Protein AF-A0A5C6U0L6-F1 (afdb_monomer)

Nearest PDB structures (foldseek):
  4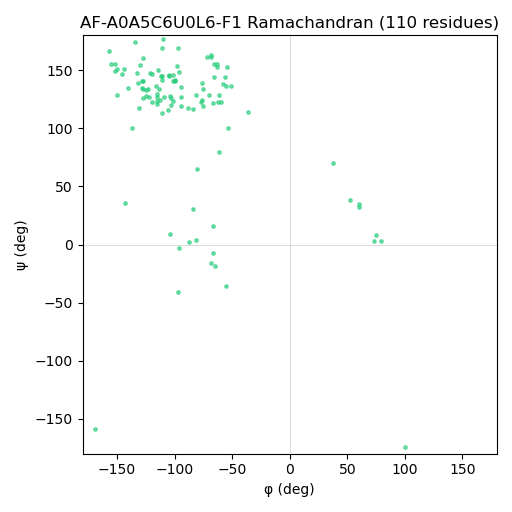xdq-assembly1_A  TM=2.196E-01  e=3.939E+00  Mycolicibacterium thermoresistibile ATCC 19527
  4msv-assembly1_A  TM=3.511E-01  e=8.343E+00  Homo sapiens
  5dxd-assembly2_B  TM=2.148E-01  e=7.908E+00  Mycobacteroides abscessus ATCC 19977
  8tv1-assembly1_C  TM=1.860E-01  e=9.799E+00  Homo sapiens

Organism: NCBI:txid392597

Radius of gyration: 15.38 Å; Cα contacts (8 Å, |Δi|>4): 238; chains: 1; bounding box: 42×21×44 Å

Foldseek 3Di:
DKWKKWWKAWPDQDPFKWKWKFKWKDFPFWIKTFLDTWIHYHDPTDITRRDPDDFLVRIDTPDDDDDDDVDSHVDLDPPGGDMDIDIDMDIGDDPPDDTDMDMDDIDMDRDD

Solvent-accessible surface area (backbone atoms only — not comparable to full-atom values): 6518 Å² total; per-residue (Å²): 58,34,30,37,33,29,25,34,22,34,75,57,83,59,98,69,55,42,36,34,42,18,56,21,40,37,41,90,75,25,33,32,34,38,79,59,68,37,76,25,42,80,52,76,83,39,90,35,58,77,42,70,71,40,46,37,85,47,34,42,84,74,46,62,74,80,77,57,92,91,55,64,57,63,55,56,55,92,83,42,66,75,72,45,80,51,72,46,77,48,79,46,62,60,90,94,57,88,83,50,69,49,75,47,78,68,48,78,49,80,40,121

Secondary structure (DSSP, 8-state):
-EEEEEEEEESS--TT-EEEEEEEEEETTEEEEES--EEE-SSSSEEEEEEEEE-GGGEEEEESSPPPTT--SS--STTSPPEEEEEEEEEE--TT----EEEEEEEEEE--

Structure (mmCIF, N/CA/C/O backbone):
data_AF-A0A5C6U0L6-F1
#
_entry.id   AF-A0A5C6U0L6-F1
#
loop_
_atom_site.group_PDB
_atom_site.id
_atom_site.type_symbol
_atom_site.label_atom_id
_atom_site.label_alt_id
_atom_site.label_comp_id
_atom_site.label_asym_id
_atom_site.label_entity_id
_atom_site.label_seq_id
_atom_site.pdbx_PDB_ins_code
_atom_site.Cartn_x
_atom_site.Cartn_y
_atom_site.Cartn_z
_atom_site.occupancy
_atom_site.B_iso_or_equiv
_atom_site.auth_seq_id
_atom_site.auth_comp_id
_atom_site.auth_asym_id
_atom_site.auth_atom_id
_atom_site.pdbx_PDB_model_num
ATOM 1 N N . MET A 1 1 ? -3.679 5.726 13.222 1.00 89.50 1 MET A N 1
ATOM 2 C CA . MET A 1 1 ? -3.108 6.163 11.915 1.00 89.50 1 MET A CA 1
ATOM 3 C C . MET A 1 1 ? -1.908 5.294 11.587 1.00 89.50 1 MET A C 1
ATOM 5 O O . MET A 1 1 ? -1.379 4.672 12.503 1.00 89.50 1 MET A O 1
ATOM 9 N N . ILE A 1 2 ? -1.462 5.256 10.333 1.00 90.38 2 ILE A N 1
ATOM 10 C CA . ILE A 1 2 ? -0.272 4.500 9.929 1.00 90.38 2 ILE A CA 1
ATOM 11 C C . ILE A 1 2 ? 0.707 5.386 9.165 1.00 90.38 2 ILE A C 1
ATOM 13 O O . ILE A 1 2 ? 0.318 6.078 8.227 1.00 90.38 2 ILE A O 1
ATOM 17 N N . ASP A 1 3 ? 1.982 5.286 9.534 1.00 90.06 3 ASP A N 1
ATOM 18 C CA . ASP A 1 3 ? 3.084 5.740 8.696 1.00 90.06 3 ASP A CA 1
ATOM 19 C C . ASP A 1 3 ? 3.731 4.541 8.016 1.00 90.06 3 ASP A C 1
ATOM 21 O O . ASP A 1 3 ? 3.940 3.494 8.636 1.00 90.06 3 ASP A O 1
ATOM 25 N N . HIS A 1 4 ? 4.099 4.717 6.758 1.00 88.62 4 HIS A N 1
ATOM 26 C CA . HIS A 1 4 ? 4.799 3.721 5.966 1.00 88.62 4 HIS A CA 1
ATOM 27 C C . HIS A 1 4 ? 5.980 4.364 5.246 1.00 88.62 4 HIS A C 1
ATOM 29 O O . HIS A 1 4 ? 5.912 5.534 4.882 1.00 88.62 4 HIS A O 1
ATOM 35 N N . ALA A 1 5 ? 7.051 3.601 5.056 1.00 87.75 5 ALA A N 1
ATOM 36 C CA . ALA A 1 5 ? 8.173 3.933 4.189 1.00 87.75 5 ALA A CA 1
ATOM 37 C C . ALA A 1 5 ? 8.816 2.642 3.666 1.00 87.75 5 ALA A C 1
ATOM 39 O O . ALA A 1 5 ? 8.802 1.623 4.365 1.00 87.75 5 ALA A O 1
ATOM 40 N N . GLN A 1 6 ? 9.386 2.696 2.465 1.00 87.19 6 GLN A N 1
ATOM 41 C CA . GLN A 1 6 ? 10.143 1.600 1.860 1.00 87.19 6 GLN A CA 1
ATOM 42 C C . GLN A 1 6 ? 11.200 2.146 0.897 1.00 87.19 6 GLN A C 1
ATOM 44 O O . GLN A 1 6 ? 11.000 3.187 0.282 1.00 87.19 6 GLN A O 1
ATOM 49 N N . ASP A 1 7 ? 12.255 1.394 0.656 1.00 84.56 7 ASP A N 1
ATOM 50 C CA . ASP A 1 7 ? 13.137 1.637 -0.478 1.00 84.56 7 ASP A CA 1
ATOM 51 C C . ASP A 1 7 ? 12.751 0.645 -1.594 1.00 84.56 7 ASP A C 1
ATOM 53 O O . ASP A 1 7 ? 12.332 -0.490 -1.337 1.00 84.56 7 ASP A O 1
ATOM 57 N N . CYS A 1 8 ? 12.780 1.076 -2.857 1.00 86.06 8 CYS A N 1
ATOM 58 C CA . CYS A 1 8 ? 12.564 0.156 -3.973 1.00 86.06 8 CYS A CA 1
ATOM 59 C C . CYS A 1 8 ? 13.300 0.572 -5.239 1.00 86.06 8 CYS A C 1
ATOM 61 O O . CYS A 1 8 ? 13.504 1.756 -5.488 1.00 86.06 8 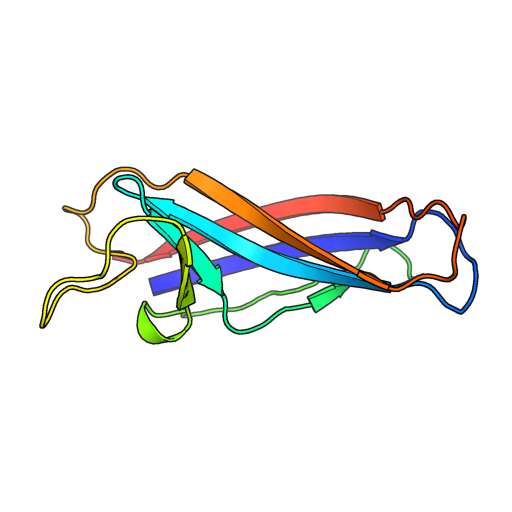CYS A O 1
ATOM 63 N N . ALA A 1 9 ? 13.655 -0.417 -6.059 1.00 85.25 9 ALA A N 1
ATOM 64 C CA . ALA A 1 9 ? 14.392 -0.205 -7.300 1.00 85.25 9 ALA A CA 1
ATOM 65 C C . ALA A 1 9 ? 13.975 -1.203 -8.386 1.00 85.25 9 ALA A C 1
ATOM 67 O O . ALA A 1 9 ? 13.690 -2.373 -8.107 1.00 85.25 9 ALA A O 1
ATOM 68 N N . LEU A 1 10 ? 13.992 -0.767 -9.647 1.00 85.94 10 LEU A N 1
ATOM 69 C CA . LEU A 1 10 ? 13.977 -1.682 -10.787 1.00 85.94 10 LEU A CA 1
ATOM 70 C C . LEU A 1 10 ? 15.370 -2.281 -10.973 1.00 85.94 10 LEU A C 1
ATOM 72 O O . LEU A 1 10 ? 16.343 -1.570 -11.201 1.00 85.94 10 LEU A O 1
ATOM 76 N N . LEU A 1 11 ? 15.460 -3.609 -10.937 1.00 81.69 11 LEU A N 1
ATOM 77 C CA . LEU A 1 11 ? 16.733 -4.329 -11.042 1.00 81.69 11 LEU A CA 1
ATOM 78 C C . LEU A 1 11 ? 17.141 -4.609 -12.500 1.00 81.69 11 LEU A C 1
ATOM 80 O O . LEU A 1 11 ? 18.161 -5.247 -12.748 1.00 81.69 11 LEU A O 1
ATOM 84 N N . ALA A 1 12 ? 16.349 -4.146 -13.474 1.00 73.69 12 ALA A N 1
ATOM 85 C CA . ALA A 1 12 ? 16.632 -4.261 -14.902 1.00 73.69 12 ALA A CA 1
ATOM 86 C C . ALA A 1 12 ? 16.452 -2.893 -15.598 1.00 73.69 12 ALA A C 1
ATOM 88 O O . ALA A 1 12 ? 15.327 -2.389 -15.638 1.00 73.69 12 ALA A O 1
ATOM 89 N N . PRO A 1 13 ? 17.509 -2.305 -16.189 1.00 60.84 13 PRO A N 1
ATOM 90 C CA . PRO A 1 13 ? 17.551 -0.884 -16.551 1.00 60.84 13 PRO A CA 1
ATOM 91 C C . PRO A 1 13 ? 16.905 -0.516 -17.900 1.00 60.84 13 PRO A C 1
ATOM 93 O O . PRO A 1 13 ? 17.341 0.420 -18.559 1.00 60.84 13 PRO A O 1
ATOM 96 N N . ALA A 1 14 ? 15.881 -1.234 -18.365 1.00 63.16 14 ALA A N 1
ATOM 97 C CA . ALA A 1 14 ? 15.250 -0.870 -19.638 1.00 63.16 14 ALA A CA 1
ATOM 98 C C . ALA A 1 14 ? 1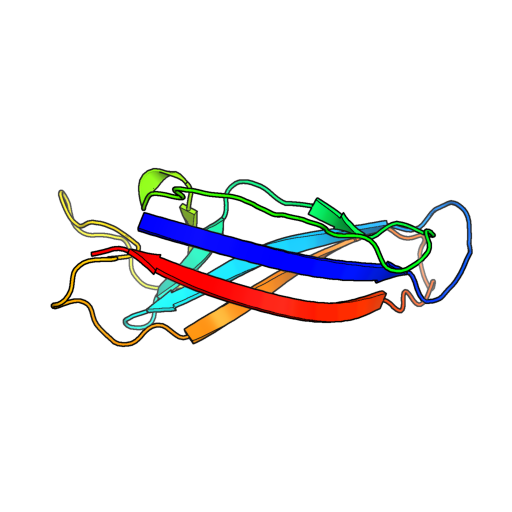4.245 0.283 -19.456 1.00 63.16 14 ALA A C 1
ATOM 100 O O . ALA A 1 14 ? 13.327 0.183 -18.643 1.00 63.16 14 ALA A O 1
ATOM 101 N N . GLU A 1 15 ? 14.387 1.321 -20.281 1.00 63.19 15 GLU A N 1
ATOM 102 C CA . GLU A 1 15 ? 13.770 2.662 -20.187 1.00 63.19 15 GLU A CA 1
ATOM 103 C C . GLU A 1 15 ? 12.233 2.729 -20.367 1.00 63.19 15 GLU A C 1
ATOM 105 O O . GLU A 1 15 ? 11.666 3.791 -20.595 1.00 63.19 15 GLU A O 1
ATOM 110 N N . SER A 1 16 ? 11.515 1.609 -20.271 1.00 71.19 16 SER A N 1
ATOM 111 C CA . SER A 1 16 ? 10.053 1.546 -20.470 1.00 71.19 16 SER A CA 1
ATOM 112 C C . SER A 1 16 ? 9.360 0.566 -19.520 1.00 71.19 16 SER A C 1
ATOM 114 O O . SER A 1 16 ? 8.412 -0.129 -19.889 1.00 71.19 16 SER A O 1
ATOM 116 N N . ARG A 1 17 ? 9.865 0.469 -18.288 1.00 80.31 17 ARG A N 1
ATOM 117 C CA . ARG A 1 17 ? 9.316 -0.398 -17.241 1.00 80.31 17 ARG A CA 1
ATOM 118 C C . ARG A 1 17 ? 9.060 0.421 -15.989 1.00 80.31 17 ARG A C 1
ATOM 120 O O . ARG A 1 17 ? 9.885 1.253 -15.629 1.00 80.31 17 ARG A O 1
ATOM 127 N N . SER A 1 18 ? 7.961 0.141 -15.308 1.00 84.50 18 SER A N 1
ATOM 128 C CA . SER A 1 18 ? 7.727 0.640 -13.956 1.00 84.50 18 SER A CA 1
ATOM 129 C C . SER A 1 18 ? 6.996 -0.402 -13.124 1.00 84.50 18 SER A C 1
ATOM 131 O O . SER A 1 18 ? 6.256 -1.244 -13.642 1.00 84.50 18 SER A O 1
ATOM 133 N N . VAL A 1 19 ? 7.241 -0.365 -11.817 1.00 88.75 19 VAL A N 1
ATOM 134 C CA . VAL A 1 19 ? 6.424 -1.078 -10.838 1.00 88.75 19 VAL A CA 1
ATOM 135 C C . VAL A 1 19 ? 5.853 -0.038 -9.902 1.00 88.75 19 VAL A C 1
ATOM 137 O O . VAL A 1 19 ? 6.602 0.711 -9.289 1.00 88.75 19 VAL A O 1
ATOM 140 N N . GLU A 1 20 ? 4.538 0.019 -9.784 1.00 89.94 20 GLU A N 1
ATOM 141 C CA . GLU A 1 20 ? 3.890 0.809 -8.747 1.00 89.94 20 GLU A CA 1
ATOM 142 C C . GLU A 1 20 ? 3.591 -0.074 -7.546 1.00 89.94 20 GLU A C 1
ATOM 144 O O . GLU A 1 20 ? 2.938 -1.106 -7.692 1.00 89.94 20 GLU A O 1
ATOM 149 N N . LEU A 1 21 ? 4.042 0.345 -6.363 1.00 89.88 21 LEU A N 1
ATOM 150 C CA . LEU A 1 21 ? 3.768 -0.331 -5.099 1.00 89.88 21 LEU A CA 1
ATOM 151 C C . LEU A 1 21 ? 2.890 0.542 -4.203 1.00 89.88 21 LEU A C 1
ATOM 153 O O . LEU A 1 21 ? 3.149 1.732 -4.019 1.00 89.88 21 LEU A O 1
ATOM 157 N N . ALA A 1 22 ? 1.858 -0.061 -3.624 1.00 91.38 22 ALA A N 1
ATOM 158 C CA . ALA A 1 22 ? 1.028 0.526 -2.580 1.00 91.38 22 ALA A CA 1
ATOM 159 C C . ALA A 1 22 ? 1.064 -0.355 -1.326 1.00 91.38 22 ALA A C 1
ATOM 161 O O . ALA A 1 22 ? 1.147 -1.583 -1.430 1.00 91.38 22 ALA A O 1
ATOM 162 N N . LEU A 1 23 ? 0.958 0.259 -0.142 1.00 92.75 23 LEU A N 1
ATOM 163 C CA . LEU A 1 23 ? 0.811 -0.483 1.111 1.00 92.75 23 LEU A CA 1
ATOM 164 C C . LEU A 1 23 ? -0.478 -1.312 1.066 1.00 92.75 23 LEU A C 1
ATOM 166 O O . LEU A 1 23 ? -1.559 -0.781 0.797 1.00 92.75 23 LEU A O 1
ATOM 170 N N . ALA A 1 24 ? -0.355 -2.598 1.372 1.00 95.38 24 ALA A N 1
ATOM 171 C CA . ALA A 1 24 ? -1.474 -3.504 1.561 1.00 95.38 24 ALA A CA 1
ATOM 172 C C . ALA A 1 24 ? -1.586 -3.917 3.033 1.00 95.38 24 ALA A C 1
ATOM 174 O O . ALA A 1 24 ? -0.581 -4.148 3.711 1.00 95.38 24 ALA A O 1
ATOM 175 N N . ILE A 1 25 ? -2.823 -4.022 3.514 1.00 96.94 25 ILE A N 1
ATOM 176 C CA . ILE A 1 25 ? -3.146 -4.451 4.876 1.00 96.94 25 ILE A CA 1
ATOM 177 C C . ILE A 1 25 ? -4.160 -5.583 4.787 1.00 96.94 25 ILE A C 1
ATOM 179 O O . ILE A 1 25 ? -5.218 -5.421 4.183 1.00 96.94 25 ILE A O 1
ATOM 183 N N . GLU A 1 26 ? -3.860 -6.716 5.411 1.00 97.62 26 GLU A N 1
ATOM 184 C CA . GLU A 1 26 ? -4.852 -7.750 5.688 1.00 97.62 26 GLU A CA 1
ATOM 185 C C . GLU A 1 26 ? -5.249 -7.692 7.165 1.00 97.62 26 GLU A C 1
ATOM 187 O O . GLU A 1 26 ? -4.389 -7.723 8.048 1.00 97.62 26 GLU A O 1
ATOM 192 N N . GLN A 1 27 ? -6.551 -7.595 7.433 1.00 96.62 27 GLN A N 1
ATOM 193 C CA . GLN A 1 27 ? -7.109 -7.535 8.784 1.00 96.62 27 GLN A CA 1
ATOM 194 C C . GLN A 1 27 ? -8.506 -8.161 8.787 1.00 96.62 27 GLN A C 1
ATOM 196 O O . GLN A 1 27 ? -9.344 -7.821 7.954 1.00 96.62 27 GLN A O 1
ATOM 201 N N . SER A 1 28 ? -8.764 -9.097 9.705 1.00 94.38 28 SER A N 1
ATOM 202 C CA . SER A 1 28 ? -10.073 -9.766 9.848 1.00 94.38 28 SER A CA 1
ATOM 203 C C . SER A 1 28 ? -10.626 -10.373 8.544 1.00 94.38 28 SER A C 1
ATOM 205 O O . SER A 1 28 ? -11.821 -10.298 8.272 1.00 94.38 28 SER A O 1
ATOM 207 N N . GLY A 1 29 ? -9.756 -10.950 7.706 1.00 95.19 29 GLY A N 1
ATOM 208 C CA . GLY A 1 29 ? -10.145 -11.547 6.420 1.00 95.19 29 GLY A CA 1
ATOM 209 C C . GLY A 1 29 ? -10.458 -10.541 5.304 1.00 95.19 29 GLY A C 1
ATOM 210 O O . GLY A 1 29 ? -10.926 -10.944 4.242 1.00 95.19 29 GLY A O 1
ATOM 211 N N . ARG A 1 30 ? -10.196 -9.248 5.522 1.00 97.19 30 ARG A N 1
ATOM 212 C CA . ARG A 1 30 ? -10.297 -8.183 4.517 1.00 97.19 30 ARG A CA 1
ATOM 213 C C . ARG A 1 30 ? -8.917 -7.769 4.047 1.00 97.19 30 ARG A C 1
ATOM 215 O O . ARG A 1 30 ? -7.984 -7.732 4.846 1.00 97.19 30 ARG A O 1
ATOM 222 N N . ARG A 1 31 ? -8.806 -7.422 2.767 1.00 98.00 31 ARG A N 1
ATOM 223 C CA . ARG A 1 31 ? -7.587 -6.899 2.150 1.00 98.00 31 ARG A CA 1
ATOM 224 C C . ARG A 1 31 ? -7.833 -5.478 1.700 1.00 98.00 31 ARG A C 1
ATOM 226 O O . ARG A 1 31 ? -8.707 -5.222 0.876 1.00 98.00 31 ARG A O 1
ATOM 233 N N . PHE A 1 32 ? -7.042 -4.571 2.236 1.00 97.25 32 PHE A N 1
ATOM 234 C CA . PHE A 1 32 ? -7.088 -3.153 1.945 1.00 97.25 32 PHE A CA 1
ATOM 235 C C . PHE A 1 32 ? -5.836 -2.747 1.184 1.00 97.25 32 PHE A C 1
ATOM 237 O O . PHE A 1 32 ? -4.749 -3.262 1.448 1.00 97.25 32 PHE A O 1
ATOM 244 N N . VAL A 1 33 ? -5.987 -1.806 0.261 1.00 96.19 33 VAL A N 1
ATOM 245 C CA . VAL A 1 33 ? -4.877 -1.217 -0.491 1.00 96.19 33 VAL A CA 1
ATOM 246 C C . VAL A 1 33 ? -4.931 0.288 -0.297 1.00 96.19 33 VAL A C 1
ATOM 248 O O . VAL A 1 33 ? -6.005 0.881 -0.414 1.00 96.19 33 VAL A O 1
ATOM 251 N N . ALA A 1 34 ? -3.791 0.901 0.016 1.00 94.31 34 ALA A N 1
ATOM 252 C CA . ALA A 1 34 ? -3.694 2.350 0.080 1.00 94.31 34 ALA A CA 1
ATOM 253 C C . ALA A 1 34 ? -4.093 2.954 -1.275 1.00 94.31 34 ALA A C 1
ATOM 255 O O . ALA A 1 34 ? -3.683 2.477 -2.332 1.00 94.31 34 ALA A O 1
ATOM 256 N N . ASN A 1 35 ? -4.859 4.041 -1.255 1.00 92.75 35 ASN A N 1
ATOM 257 C CA . ASN A 1 35 ? -5.303 4.752 -2.458 1.00 92.75 35 ASN A CA 1
ATOM 258 C C . ASN A 1 35 ? -4.151 5.421 -3.216 1.00 92.75 35 ASN A C 1
ATOM 260 O O . ASN A 1 35 ? -4.340 5.955 -4.305 1.00 92.75 35 ASN A O 1
ATOM 264 N N . THR A 1 36 ? -2.956 5.407 -2.636 1.00 88.12 36 THR A N 1
ATOM 265 C CA . THR A 1 36 ? -1.770 6.026 -3.196 1.00 88.12 36 THR A CA 1
ATOM 266 C C . THR A 1 36 ? -0.658 4.994 -3.355 1.00 88.12 36 THR A C 1
ATOM 268 O O . THR A 1 36 ? -0.384 4.211 -2.445 1.00 88.12 36 THR A O 1
ATOM 271 N N . SER A 1 37 ? -0.012 5.003 -4.520 1.00 87.25 37 SER A N 1
ATOM 272 C CA . SER A 1 37 ? 1.134 4.157 -4.857 1.00 87.25 37 SER A CA 1
ATOM 273 C C . SER A 1 37 ? 2.410 4.997 -4.980 1.00 87.25 37 SER A C 1
ATOM 275 O O . SER A 1 37 ? 2.3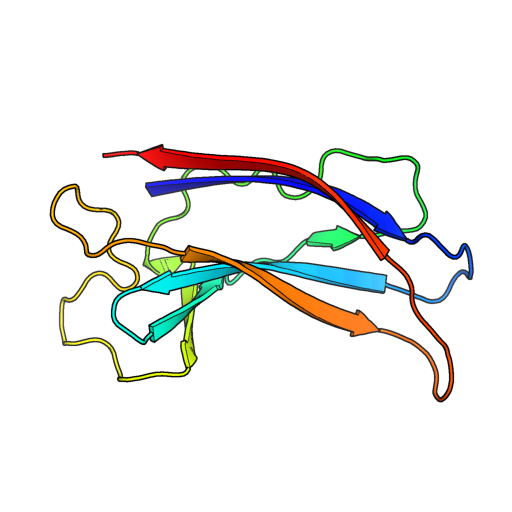86 6.234 -4.953 1.00 87.25 37 SER A O 1
ATOM 277 N N . SER A 1 38 ? 3.554 4.332 -5.064 1.00 83.88 38 SER A N 1
ATOM 278 C CA . SER A 1 38 ? 4.825 4.931 -5.460 1.00 83.88 38 SER A CA 1
AT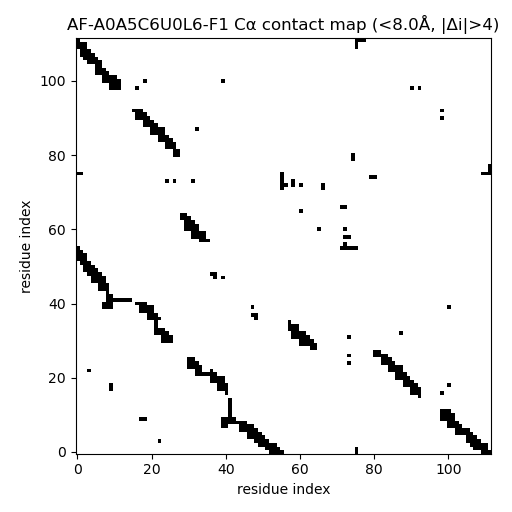OM 279 C C . SER A 1 38 ? 5.450 4.102 -6.570 1.00 83.88 38 SER A C 1
ATOM 281 O O . SER A 1 38 ? 5.474 2.875 -6.493 1.00 83.88 38 SER A O 1
ATOM 283 N N . ALA A 1 39 ? 5.934 4.787 -7.604 1.00 83.31 39 ALA A N 1
ATOM 284 C CA . ALA A 1 39 ? 6.652 4.156 -8.696 1.00 83.31 39 ALA A CA 1
ATOM 285 C C . ALA A 1 39 ? 8.078 3.819 -8.250 1.00 83.31 39 ALA A C 1
ATOM 287 O O . ALA A 1 39 ? 8.817 4.704 -7.826 1.00 83.31 39 ALA A O 1
ATOM 28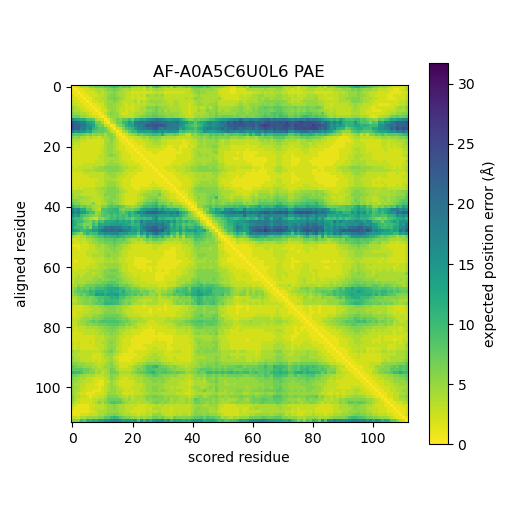8 N N . CYS A 1 40 ? 8.446 2.552 -8.379 1.00 81.69 40 CYS A N 1
ATOM 289 C CA . CYS A 1 40 ? 9.815 2.075 -8.327 1.00 81.69 40 CYS A CA 1
ATOM 290 C C . CYS A 1 40 ? 10.418 2.248 -9.720 1.00 81.69 40 CYS A C 1
ATOM 292 O O . CYS A 1 40 ? 9.942 1.640 -10.685 1.00 81.69 40 CYS A O 1
ATOM 294 N N . ASN A 1 41 ? 11.439 3.097 -9.816 1.00 72.19 41 ASN A N 1
ATOM 295 C CA . ASN A 1 41 ? 12.071 3.486 -11.075 1.00 72.19 41 ASN A CA 1
ATOM 296 C C . ASN A 1 41 ? 13.486 2.897 -11.197 1.00 72.19 41 ASN A C 1
ATOM 298 O O . ASN A 1 41 ? 13.978 2.208 -10.300 1.00 72.19 41 ASN A O 1
ATOM 302 N N . VAL A 1 42 ? 14.130 3.146 -12.339 1.00 63.62 42 VAL A N 1
ATOM 303 C CA . VAL A 1 42 ? 15.528 2.779 -12.610 1.00 63.62 42 VAL A CA 1
ATOM 304 C C . VAL A 1 42 ? 16.459 3.818 -11.966 1.00 63.62 42 VAL A C 1
ATOM 306 O O . VAL A 1 42 ? 17.128 4.573 -12.657 1.00 63.62 42 VAL A O 1
ATOM 309 N N . GLU A 1 43 ? 16.460 3.906 -10.641 1.00 65.06 43 GLU A N 1
ATOM 310 C CA . GLU A 1 43 ? 17.320 4.812 -9.866 1.00 65.06 43 GLU A CA 1
ATOM 311 C C . GLU A 1 43 ? 18.090 4.013 -8.793 1.00 65.06 43 GLU A C 1
ATOM 313 O O . GLU A 1 43 ? 17.700 2.882 -8.477 1.00 65.06 43 GLU A O 1
ATOM 318 N N . PRO A 1 44 ? 19.203 4.539 -8.239 1.00 67.19 44 PRO A N 1
ATOM 319 C CA . PRO A 1 44 ? 19.826 3.967 -7.046 1.00 67.19 44 PRO A CA 1
ATOM 320 C C . PRO A 1 44 ? 18.799 3.902 -5.915 1.00 67.19 44 PRO A C 1
ATOM 322 O O . PRO A 1 44 ? 18.011 4.836 -5.800 1.00 67.19 44 PRO A O 1
ATOM 325 N N . TRP A 1 45 ? 18.847 2.855 -5.078 1.00 67.12 45 TRP A N 1
ATOM 326 C CA . TRP A 1 45 ? 17.944 2.669 -3.933 1.00 67.12 45 TRP A CA 1
ATOM 327 C C . TRP A 1 45 ? 17.597 3.992 -3.256 1.00 67.12 45 TRP A C 1
ATOM 329 O O . TRP A 1 45 ? 18.459 4.683 -2.707 1.00 67.12 45 TRP A O 1
ATOM 339 N N . ASN A 1 46 ? 16.331 4.358 -3.353 1.00 60.94 46 ASN A N 1
ATOM 340 C CA . ASN A 1 46 ? 15.844 5.659 -2.963 1.00 60.94 46 ASN A CA 1
ATOM 341 C C . ASN A 1 46 ? 14.600 5.506 -2.091 1.00 60.94 46 ASN A C 1
ATOM 343 O O . ASN A 1 46 ? 13.716 4.699 -2.381 1.00 60.94 46 ASN A O 1
ATOM 347 N N . GLY A 1 47 ? 14.552 6.335 -1.042 1.00 60.81 47 GLY A N 1
ATOM 348 C CA . GLY A 1 47 ? 13.439 6.444 -0.104 1.00 60.81 47 GLY A CA 1
ATOM 349 C C . GLY A 1 47 ? 12.132 6.703 -0.823 1.00 60.81 47 GLY A C 1
ATOM 350 O O . GLY A 1 47 ? 11.830 7.840 -1.191 1.00 60.81 47 GLY A O 1
ATOM 351 N N . HIS A 1 48 ? 11.342 5.655 -1.004 1.00 62.62 48 HIS A N 1
ATOM 352 C CA . HIS A 1 48 ? 10.032 5.719 -1.614 1.00 62.62 48 HIS A CA 1
ATOM 353 C C . HIS A 1 48 ? 8.929 5.601 -0.552 1.00 62.62 48 HIS A C 1
ATOM 355 O O . HIS A 1 48 ? 9.014 4.932 0.475 1.00 62.62 48 HIS A O 1
ATOM 361 N N . ALA A 1 49 ? 7.830 6.305 -0.805 1.00 56.97 49 ALA A N 1
ATOM 362 C CA . ALA A 1 49 ? 6.591 6.152 -0.054 1.00 56.97 49 ALA A CA 1
ATOM 363 C C . ALA A 1 49 ? 6.667 6.429 1.459 1.00 56.97 49 ALA A C 1
ATOM 365 O O . ALA A 1 49 ? 5.914 5.791 2.189 1.00 56.97 49 ALA A O 1
ATOM 366 N N . GLY A 1 50 ? 7.491 7.385 1.917 1.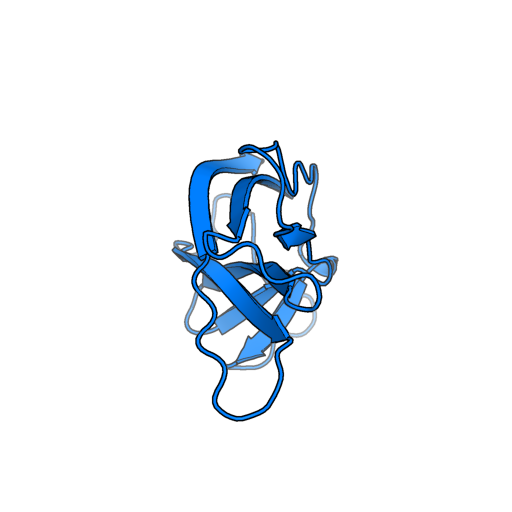00 62.62 50 GLY A N 1
ATOM 367 C CA . GLY A 1 50 ? 7.371 7.988 3.251 1.00 62.62 50 GLY A CA 1
ATOM 368 C C . GLY A 1 50 ? 6.023 8.697 3.395 1.00 62.62 50 GLY A C 1
ATOM 369 O O . GLY A 1 50 ? 5.921 9.904 3.186 1.00 62.62 50 GLY A O 1
ATOM 370 N N . ARG A 1 51 ? 4.964 7.936 3.664 1.00 76.94 51 ARG A N 1
ATOM 371 C CA . ARG A 1 51 ? 3.598 8.433 3.817 1.00 76.94 51 ARG A CA 1
ATOM 372 C C . ARG A 1 51 ? 3.269 8.408 5.290 1.00 76.94 51 ARG A C 1
ATOM 374 O O . ARG A 1 51 ? 3.244 7.339 5.893 1.00 76.94 51 ARG A O 1
ATOM 381 N N . ALA A 1 52 ? 3.049 9.590 5.842 1.00 84.75 52 ALA A N 1
ATOM 382 C CA . ALA A 1 52 ? 2.677 9.758 7.231 1.00 84.75 52 ALA A CA 1
ATOM 383 C C . ALA A 1 52 ? 1.164 9.928 7.370 1.00 84.75 52 ALA A C 1
ATOM 385 O O . ALA A 1 52 ? 0.499 10.438 6.466 1.00 84.75 52 ALA A O 1
ATOM 386 N N . SER A 1 53 ? 0.651 9.547 8.533 1.00 88.56 53 SER A N 1
ATOM 387 C CA . SER A 1 53 ? -0.713 9.816 8.976 1.00 88.56 53 SER A CA 1
ATOM 388 C C . SER A 1 53 ? -1.807 9.226 8.083 1.00 88.56 53 SER A C 1
ATOM 390 O O . SER A 1 53 ? -2.894 9.793 8.008 1.00 88.56 53 SER A O 1
ATOM 392 N N . LEU A 1 54 ? -1.564 8.074 7.445 1.00 90.88 54 LEU A N 1
ATOM 393 C CA . LEU A 1 54 ? -2.604 7.379 6.686 1.00 90.88 54 LEU A CA 1
ATOM 394 C C . LEU A 1 54 ? -3.737 6.958 7.634 1.00 90.88 54 LEU A C 1
ATOM 396 O O . LEU A 1 54 ? -3.527 6.256 8.634 1.00 90.88 54 LEU A O 1
ATOM 400 N N . ALA A 1 55 ? -4.944 7.412 7.327 1.00 92.75 55 ALA A N 1
ATOM 401 C CA . ALA A 1 55 ? -6.179 7.076 8.014 1.00 92.75 55 ALA A CA 1
ATOM 402 C C . ALA A 1 55 ? -6.917 5.957 7.271 1.00 92.75 55 ALA A C 1
ATOM 404 O O . ALA A 1 55 ? -6.581 5.616 6.143 1.00 92.75 55 ALA A O 1
ATOM 405 N N . ALA A 1 56 ? -7.955 5.387 7.889 1.00 93.06 56 ALA A N 1
ATOM 406 C CA . ALA A 1 56 ? -8.747 4.325 7.265 1.00 93.06 56 ALA A CA 1
ATOM 407 C C . ALA A 1 56 ? -9.319 4.743 5.893 1.00 93.06 56 ALA A C 1
ATOM 409 O O . ALA A 1 56 ? -9.338 3.949 4.960 1.00 93.06 56 ALA A O 1
ATOM 410 N N . ALA A 1 57 ? -9.702 6.018 5.750 1.00 92.50 57 ALA A N 1
ATOM 411 C CA . ALA A 1 57 ? -10.216 6.591 4.504 1.00 92.50 57 ALA A CA 1
ATOM 412 C C . ALA A 1 57 ? -9.187 6.629 3.356 1.00 92.50 57 ALA A C 1
ATOM 414 O O . ALA A 1 57 ? -9.568 6.718 2.190 1.00 92.50 57 ALA A O 1
ATOM 415 N N . ASP A 1 58 ? -7.892 6.523 3.666 1.00 94.25 58 ASP A N 1
ATOM 416 C CA . ASP A 1 58 ? -6.825 6.463 2.664 1.00 94.25 58 ASP A CA 1
ATOM 417 C C . ASP A 1 58 ? -6.648 5.059 2.080 1.00 94.25 58 ASP A C 1
ATOM 419 O O . ASP A 1 58 ? -5.759 4.839 1.256 1.00 94.25 58 ASP A O 1
ATOM 423 N N . PHE A 1 59 ? -7.496 4.109 2.475 1.00 94.88 59 PHE A N 1
ATOM 424 C CA . PHE A 1 59 ? -7.504 2.750 1.969 1.00 94.88 59 PHE A CA 1
ATOM 425 C C . PHE A 1 59 ? -8.840 2.419 1.317 1.00 94.88 59 PHE A C 1
ATOM 427 O O . PHE A 1 59 ? -9.909 2.850 1.746 1.00 94.88 59 PHE A O 1
ATOM 434 N N . ARG A 1 60 ? -8.773 1.581 0.286 1.00 95.31 60 ARG A N 1
ATOM 435 C CA . ARG A 1 60 ? -9.943 0.945 -0.320 1.00 95.31 60 ARG A CA 1
ATOM 436 C C . ARG A 1 60 ? -9.942 -0.544 -0.021 1.00 95.31 60 ARG A C 1
ATOM 438 O O . ARG A 1 60 ? -8.886 -1.181 -0.015 1.00 95.31 60 ARG A O 1
ATOM 445 N N . LEU A 1 61 ? -11.132 -1.108 0.168 1.00 96.62 61 LEU A N 1
ATOM 446 C CA . LEU A 1 61 ? -11.319 -2.555 0.207 1.00 96.62 61 LEU A CA 1
ATOM 447 C C . LEU A 1 61 ? -11.019 -3.129 -1.186 1.00 96.62 61 LEU A C 1
ATOM 449 O O . LEU A 1 61 ? -11.616 -2.714 -2.179 1.00 96.62 61 LEU A O 1
ATOM 453 N N . PHE A 1 62 ? -10.063 -4.048 -1.258 1.00 96.06 62 PHE A N 1
ATOM 454 C CA . PHE A 1 62 ? -9.694 -4.760 -2.478 1.00 96.06 62 PHE A CA 1
ATOM 455 C C . PHE A 1 62 ? -10.376 -6.125 -2.558 1.00 96.06 62 PHE A C 1
ATOM 457 O O . PHE A 1 62 ? -10.833 -6.512 -3.628 1.00 96.06 62 PHE A O 1
ATOM 464 N N . ASP A 1 63 ? -10.449 -6.835 -1.432 1.00 96.94 63 ASP A N 1
ATOM 465 C CA . ASP A 1 63 ? -11.035 -8.170 -1.342 1.00 96.94 63 ASP A CA 1
ATOM 466 C C . ASP A 1 63 ? -11.527 -8.461 0.087 1.00 96.94 63 ASP A C 1
ATOM 468 O O . ASP A 1 63 ? -11.029 -7.883 1.059 1.00 96.94 63 ASP A O 1
ATOM 472 N N . GLY A 1 64 ? -12.490 -9.373 0.213 1.00 96.44 64 GLY A N 1
ATOM 473 C CA . GLY A 1 64 ? -13.109 -9.768 1.476 1.00 96.44 64 GLY A CA 1
ATOM 474 C C . GLY A 1 64 ? -14.472 -9.113 1.752 1.00 96.44 64 GLY A C 1
ATOM 475 O O . GLY A 1 64 ? -15.046 -8.443 0.890 1.00 96.44 64 GLY A O 1
ATOM 476 N N . PRO A 1 65 ? -15.040 -9.343 2.950 1.00 95.75 65 PRO A N 1
ATOM 477 C CA . PRO A 1 65 ? -16.373 -8.863 3.296 1.00 95.75 65 PRO A CA 1
ATOM 478 C C . PRO A 1 65 ? -16.425 -7.336 3.364 1.00 95.75 65 PRO A C 1
ATOM 480 O O . PRO A 1 65 ? -15.495 -6.691 3.852 1.00 95.75 65 PRO A O 1
ATOM 483 N N . ALA A 1 66 ? -17.557 -6.769 2.938 1.00 93.75 66 ALA A N 1
ATOM 484 C CA . ALA A 1 66 ? -17.809 -5.337 3.025 1.00 93.75 66 ALA A CA 1
ATOM 485 C C . ALA A 1 66 ? -17.644 -4.809 4.462 1.00 93.75 66 ALA A C 1
ATOM 487 O O . ALA A 1 66 ? -17.818 -5.527 5.456 1.00 93.75 66 ALA A O 1
ATOM 488 N N . CYS A 1 67 ? -17.302 -3.531 4.557 1.00 90.50 67 CYS A N 1
ATOM 489 C CA . CYS A 1 67 ? -17.231 -2.833 5.830 1.00 90.50 67 CYS A CA 1
ATOM 490 C C . CYS A 1 67 ? -18.631 -2.503 6.333 1.00 90.50 67 CYS A C 1
ATOM 492 O O . CYS A 1 67 ? -19.510 -2.125 5.554 1.00 90.50 67 CYS A O 1
ATOM 494 N N . GLY A 1 68 ? -18.839 -2.671 7.635 1.00 87.31 68 GLY A N 1
ATOM 495 C CA . GLY A 1 68 ? -20.075 -2.281 8.289 1.00 87.31 68 GLY A CA 1
ATOM 496 C C . GLY A 1 68 ? -20.272 -0.765 8.257 1.00 87.31 68 GLY A C 1
ATOM 497 O O . GLY A 1 68 ? -19.319 0.012 8.183 1.00 87.31 68 GLY A O 1
ATOM 498 N N . SER A 1 69 ? -21.527 -0.325 8.343 1.00 86.00 69 SER A N 1
ATOM 499 C CA . SER A 1 69 ? -21.836 1.099 8.491 1.00 86.00 69 SER A CA 1
ATOM 500 C C . SER A 1 69 ? -21.197 1.646 9.772 1.00 86.00 69 SER A C 1
ATOM 502 O O . SER A 1 69 ? -21.489 1.153 10.859 1.00 86.00 69 SER A O 1
ATOM 504 N N . GLY A 1 70 ? -20.351 2.671 9.645 1.00 83.44 70 GLY A N 1
ATOM 505 C CA . GLY A 1 70 ? -19.642 3.290 10.772 1.00 83.44 70 GLY A CA 1
ATOM 506 C C . GLY A 1 70 ? -18.404 2.527 11.261 1.00 83.44 70 GLY A C 1
ATOM 507 O O . GLY A 1 70 ? -17.781 2.961 12.226 1.00 83.44 70 GLY A O 1
ATOM 508 N N . GLU A 1 71 ? -18.030 1.420 10.611 1.00 88.06 71 GLU A N 1
ATOM 509 C CA . GLU A 1 71 ? -16.791 0.689 10.896 1.00 88.06 71 GLU A CA 1
ATOM 510 C C . GLU A 1 71 ? -15.577 1.444 10.325 1.00 88.06 71 GLU A C 1
ATOM 512 O O . GLU A 1 71 ? -15.583 1.865 9.166 1.00 88.06 71 GLU A O 1
ATOM 517 N N . ALA A 1 72 ? -14.512 1.587 11.121 1.00 85.94 72 ALA A N 1
ATOM 518 C CA . ALA A 1 72 ? -13.208 1.999 10.608 1.00 85.94 72 ALA A CA 1
ATOM 519 C C . ALA A 1 72 ? -12.565 0.813 9.878 1.00 85.94 72 ALA A C 1
ATOM 521 O O . ALA A 1 72 ? -12.350 -0.244 10.464 1.00 85.94 72 ALA A O 1
ATOM 522 N N . CYS A 1 73 ? -12.289 0.982 8.590 1.00 91.00 73 CYS A N 1
ATOM 523 C CA . CYS A 1 73 ? -11.892 -0.104 7.707 1.00 91.00 73 CYS A CA 1
ATOM 524 C C . CYS A 1 73 ? -10.735 0.347 6.799 1.00 91.00 73 CYS A C 1
ATOM 526 O O . CYS A 1 73 ? -10.999 1.033 5.809 1.00 91.00 73 CYS A O 1
ATOM 528 N N . PRO A 1 74 ? -9.471 -0.010 7.097 1.00 94.25 74 PRO A N 1
ATOM 529 C CA . PRO A 1 74 ? -9.012 -0.825 8.229 1.00 94.25 74 PRO A CA 1
ATOM 530 C C . PRO A 1 74 ? -9.162 -0.140 9.600 1.00 94.25 74 PRO A C 1
ATOM 532 O O . PRO A 1 74 ? -9.259 1.085 9.686 1.00 94.25 74 PRO A O 1
ATOM 535 N N . ASP A 1 75 ? -9.140 -0.934 10.672 1.00 93.62 75 ASP A N 1
ATOM 536 C CA . ASP A 1 75 ? -9.183 -0.448 12.053 1.00 93.62 75 ASP A CA 1
ATOM 537 C C . ASP A 1 75 ? -7.759 -0.318 12.614 1.00 93.62 75 ASP A C 1
ATOM 539 O O . ASP A 1 75 ? -7.008 -1.292 12.705 1.00 93.62 75 ASP A O 1
ATOM 543 N N . PHE A 1 76 ? -7.386 0.903 12.998 1.00 91.88 76 PHE A N 1
ATOM 544 C CA . PHE A 1 76 ? -6.080 1.222 13.583 1.00 91.88 76 PHE A CA 1
ATOM 545 C C . PHE A 1 76 ? -6.134 1.434 15.102 1.00 91.88 76 PHE A C 1
ATOM 547 O O . PHE A 1 76 ? -5.152 1.894 15.684 1.00 91.88 76 PHE A O 1
ATOM 554 N N . SER A 1 77 ? -7.264 1.137 15.746 1.00 89.62 77 SER A N 1
ATOM 555 C CA . SER A 1 77 ? -7.419 1.229 17.195 1.00 89.62 77 SER A CA 1
ATOM 556 C C . SER A 1 77 ? -6.579 0.181 17.935 1.00 89.62 77 SER A C 1
ATOM 558 O O . SER A 1 77 ? -6.146 -0.831 17.382 1.00 89.62 77 SER A O 1
ATOM 560 N N . ALA A 1 78 ? -6.371 0.387 19.236 1.00 87.94 78 ALA A N 1
ATOM 561 C CA . ALA A 1 78 ? -5.647 -0.571 20.075 1.00 87.94 78 ALA A CA 1
ATOM 562 C C . ALA A 1 78 ? -6.411 -1.893 20.297 1.00 87.94 78 ALA A C 1
ATOM 564 O O . ALA A 1 78 ? -5.817 -2.864 20.762 1.00 87.94 78 ALA A O 1
ATOM 565 N N . GLN A 1 79 ? -7.714 -1.918 20.005 1.00 88.75 79 GLN A N 1
ATOM 566 C CA . GLN A 1 79 ? -8.581 -3.091 20.125 1.00 88.75 79 GLN A CA 1
ATOM 567 C C . GLN A 1 79 ? -8.745 -3.832 18.792 1.00 88.75 79 GLN A C 1
ATOM 569 O O . GLN A 1 79 ? -9.408 -4.869 18.751 1.00 88.75 79 GLN A O 1
ATOM 574 N N . ALA A 1 80 ? -8.152 -3.309 17.718 1.00 90.44 80 ALA A N 1
ATOM 575 C CA . ALA A 1 80 ? -8.268 -3.876 16.393 1.00 90.44 80 ALA A CA 1
ATOM 576 C C . ALA A 1 80 ? -7.669 -5.289 16.317 1.00 90.44 80 ALA A C 1
ATOM 578 O O . ALA A 1 80 ? -6.734 -5.650 17.040 1.00 90.44 80 ALA A O 1
ATOM 579 N N . ALA A 1 81 ? -8.186 -6.094 15.389 1.00 92.25 81 ALA A N 1
ATOM 580 C CA . ALA A 1 81 ? -7.609 -7.399 15.095 1.00 92.25 81 ALA A CA 1
ATOM 581 C C . ALA A 1 81 ? -6.171 -7.260 14.548 1.00 92.25 81 ALA A C 1
ATOM 583 O O . ALA A 1 81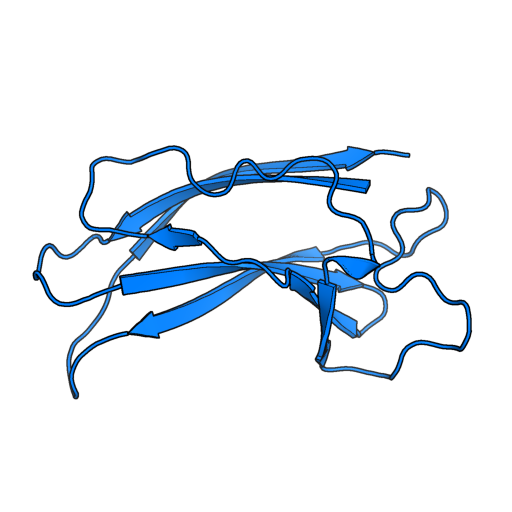 ? -5.842 -6.231 13.942 1.00 92.25 81 ALA A O 1
ATOM 584 N N . PRO A 1 82 ? -5.320 -8.296 14.696 1.00 94.44 82 PRO A N 1
ATOM 585 C CA . PRO A 1 82 ? -3.972 -8.284 14.143 1.00 94.44 82 PRO A CA 1
ATOM 586 C C . PRO A 1 82 ? -3.949 -7.920 12.656 1.00 94.44 82 PRO A C 1
ATOM 588 O O . PRO A 1 82 ? -4.748 -8.425 11.865 1.00 94.44 82 PRO A O 1
ATOM 591 N N . MET A 1 83 ? -2.998 -7.065 12.287 1.00 95.00 83 MET A N 1
ATOM 592 C CA . MET A 1 83 ? -2.759 -6.651 10.908 1.00 95.00 83 MET A CA 1
ATOM 593 C C . MET A 1 83 ? -1.588 -7.429 10.315 1.00 95.00 83 MET A C 1
ATOM 595 O O . MET A 1 83 ? -0.568 -7.639 10.975 1.00 95.00 83 MET A O 1
ATOM 599 N N . ARG A 1 84 ? -1.710 -7.814 9.046 1.00 96.56 84 ARG A N 1
ATOM 600 C CA . ARG A 1 84 ? -0.590 -8.278 8.221 1.00 96.56 84 ARG A CA 1
ATOM 601 C C . ARG A 1 84 ? -0.303 -7.212 7.173 1.00 96.56 84 ARG A C 1
ATOM 603 O O . ARG A 1 84 ? -1.208 -6.804 6.452 1.00 96.56 84 ARG A O 1
ATOM 610 N N . PHE A 1 85 ? 0.948 -6.781 7.093 1.00 94.25 85 PHE A N 1
ATOM 611 C CA . PHE A 1 85 ? 1.393 -5.779 6.130 1.00 94.25 85 PHE A CA 1
ATOM 612 C C . PHE A 1 85 ? 2.004 -6.448 4.903 1.00 94.25 85 PHE A C 1
ATOM 614 O O . PHE A 1 85 ? 2.609 -7.517 5.002 1.00 94.25 85 PHE A O 1
ATOM 621 N N . GLY A 1 86 ? 1.853 -5.807 3.753 1.00 92.88 86 GLY A N 1
ATOM 622 C CA . GLY A 1 86 ? 2.466 -6.234 2.506 1.00 92.88 86 GLY A CA 1
ATOM 623 C C . GLY A 1 86 ? 2.333 -5.164 1.435 1.00 92.88 86 GLY A C 1
ATOM 624 O O . GLY A 1 86 ? 2.088 -3.996 1.737 1.00 92.88 86 GLY A O 1
ATOM 625 N N . TYR A 1 87 ? 2.451 -5.586 0.180 1.00 91.81 87 TYR A N 1
ATOM 626 C CA . TYR A 1 87 ? 2.408 -4.692 -0.968 1.00 91.81 87 TYR A CA 1
ATOM 627 C C . TYR A 1 87 ? 1.401 -5.168 -2.001 1.00 91.81 87 TYR A C 1
ATOM 629 O O . TYR A 1 87 ? 1.298 -6.360 -2.292 1.00 91.81 87 TYR A O 1
ATOM 637 N N . PHE A 1 88 ? 0.689 -4.210 -2.581 1.00 93.19 88 PHE A N 1
ATOM 638 C CA . PHE A 1 88 ? -0.038 -4.395 -3.824 1.00 93.19 88 PHE A CA 1
ATOM 639 C C . PHE A 1 88 ? 0.790 -3.780 -4.950 1.00 93.19 88 PHE A C 1
ATOM 641 O O . PHE A 1 88 ? 1.145 -2.604 -4.872 1.00 93.19 88 PHE A O 1
ATOM 648 N N . GLY A 1 89 ? 1.110 -4.582 -5.965 1.00 90.88 89 GLY A N 1
ATOM 649 C CA . GLY A 1 89 ? 1.975 -4.178 -7.067 1.00 90.88 89 GLY A CA 1
ATOM 650 C C . GLY A 1 89 ? 1.259 -4.173 -8.411 1.00 90.88 89 GLY A C 1
ATOM 651 O O . GLY A 1 89 ? 0.556 -5.129 -8.738 1.00 90.88 89 GLY A O 1
ATOM 652 N N . ILE A 1 90 ? 1.485 -3.130 -9.210 1.00 91.25 90 ILE A N 1
ATOM 653 C CA . ILE A 1 90 ? 1.132 -3.097 -10.633 1.00 91.25 90 ILE A CA 1
ATOM 654 C C . ILE A 1 90 ? 2.422 -3.001 -11.437 1.00 91.25 90 ILE A C 1
ATOM 656 O O . ILE A 1 90 ? 3.265 -2.149 -11.171 1.00 91.25 90 ILE A O 1
ATOM 660 N N . VAL A 1 91 ? 2.571 -3.884 -12.420 1.00 90.38 91 VAL A N 1
ATOM 661 C CA . VAL A 1 91 ? 3.726 -3.911 -13.318 1.00 90.38 91 VAL A CA 1
ATOM 662 C C . VAL A 1 91 ? 3.317 -3.338 -14.668 1.00 90.38 91 VAL A C 1
ATOM 664 O O . VAL A 1 91 ? 2.352 -3.808 -15.270 1.00 90.38 91 VAL A O 1
ATOM 667 N N . PHE A 1 92 ? 4.081 -2.369 -15.162 1.00 89.00 92 PHE A N 1
ATOM 668 C CA . PHE A 1 92 ? 3.920 -1.800 -16.494 1.00 89.00 92 PHE A CA 1
ATOM 669 C C . PHE A 1 92 ? 5.109 -2.213 -17.363 1.00 89.00 92 PHE A C 1
ATOM 671 O O . PHE A 1 92 ? 6.251 -1.826 -17.102 1.00 89.00 92 PHE A O 1
ATOM 678 N N . SER A 1 93 ? 4.849 -3.033 -18.383 1.00 87.56 93 SER A N 1
ATOM 679 C CA . SER A 1 93 ? 5.856 -3.493 -19.342 1.00 87.56 93 SER A CA 1
ATOM 680 C C . SER A 1 93 ? 5.235 -3.934 -20.668 1.00 87.56 93 SER A C 1
ATOM 682 O O . SER A 1 93 ? 4.023 -4.122 -20.786 1.00 87.56 93 SER A O 1
ATOM 684 N N . GLY A 1 94 ? 6.082 -4.103 -21.688 1.00 86.31 94 GLY A N 1
ATOM 685 C CA . GLY A 1 94 ? 5.682 -4.703 -22.959 1.00 86.31 94 GLY A CA 1
ATOM 686 C C . GLY A 1 94 ? 5.431 -6.220 -22.858 1.00 86.31 94 GLY A C 1
ATOM 687 O O . GLY A 1 94 ? 5.930 -6.877 -21.939 1.00 86.31 94 GLY A O 1
ATOM 688 N N . PRO A 1 95 ? 4.701 -6.816 -23.819 1.00 86.75 95 PRO A N 1
ATOM 689 C CA . PRO A 1 95 ? 4.453 -8.257 -23.849 1.00 86.75 95 PRO A CA 1
ATOM 690 C C . PRO A 1 95 ? 5.746 -9.082 -23.832 1.00 86.75 95 PRO A C 1
ATOM 692 O O . PRO A 1 95 ? 6.700 -8.773 -24.543 1.00 86.75 95 PRO A O 1
ATOM 695 N N . GLY A 1 96 ? 5.775 -10.147 -23.025 1.00 85.44 96 GLY A N 1
ATOM 696 C CA . GLY A 1 96 ? 6.931 -11.049 -22.916 1.00 85.44 96 GLY A CA 1
ATOM 697 C C . GLY A 1 96 ? 8.138 -10.466 -22.170 1.00 85.44 96 GLY A C 1
ATOM 698 O O . GLY A 1 96 ? 9.168 -11.129 -22.064 1.00 85.44 96 GLY A O 1
ATOM 699 N N . VAL A 1 97 ? 8.029 -9.248 -21.633 1.00 85.69 97 VAL A N 1
ATOM 700 C CA . VAL A 1 97 ? 9.116 -8.595 -20.906 1.00 85.69 97 VAL A CA 1
ATOM 701 C C . VAL A 1 97 ? 9.075 -8.970 -19.429 1.00 85.69 97 VAL A C 1
ATOM 703 O O . VAL A 1 97 ? 8.147 -8.605 -18.708 1.00 85.69 97 VAL A O 1
ATOM 706 N N . ALA A 1 98 ? 10.130 -9.637 -18.960 1.00 85.94 98 ALA A N 1
ATOM 707 C CA . ALA A 1 98 ? 10.344 -9.868 -17.537 1.00 85.94 98 ALA A CA 1
ATOM 708 C C . ALA A 1 98 ? 10.709 -8.555 -16.826 1.00 85.94 98 ALA A C 1
ATOM 710 O O . ALA A 1 98 ? 11.634 -7.846 -17.236 1.00 85.94 98 ALA A O 1
ATOM 711 N N . VAL A 1 99 ? 9.995 -8.249 -15.743 1.00 86.38 99 VAL A N 1
ATOM 712 C CA . VAL A 1 99 ? 10.291 -7.120 -14.856 1.00 86.38 99 VAL A CA 1
ATOM 713 C C . VAL A 1 99 ? 10.743 -7.668 -13.515 1.00 86.38 99 VAL A C 1
ATOM 715 O O . VAL A 1 99 ? 10.022 -8.430 -12.876 1.00 86.38 99 VAL A O 1
ATOM 718 N N . THR A 1 100 ? 11.925 -7.243 -13.088 1.00 87.56 100 THR A N 1
ATOM 719 C CA . THR A 1 100 ? 12.468 -7.558 -11.770 1.00 87.56 100 THR A CA 1
ATOM 720 C C . THR A 1 100 ? 12.586 -6.259 -10.992 1.00 87.56 100 THR A C 1
ATOM 722 O O . THR A 1 100 ? 13.197 -5.305 -11.477 1.00 87.56 100 THR A O 1
ATOM 725 N N . HIS A 1 101 ? 12.013 -6.222 -9.795 1.00 87.44 101 HIS A N 1
ATOM 726 C CA . HIS A 1 101 ? 12.163 -5.115 -8.859 1.00 87.44 101 HIS A CA 1
ATOM 727 C C . HIS A 1 101 ? 12.560 -5.659 -7.488 1.00 87.44 101 HIS A C 1
ATOM 729 O O . HIS A 1 101 ? 12.289 -6.820 -7.174 1.00 87.44 101 HIS A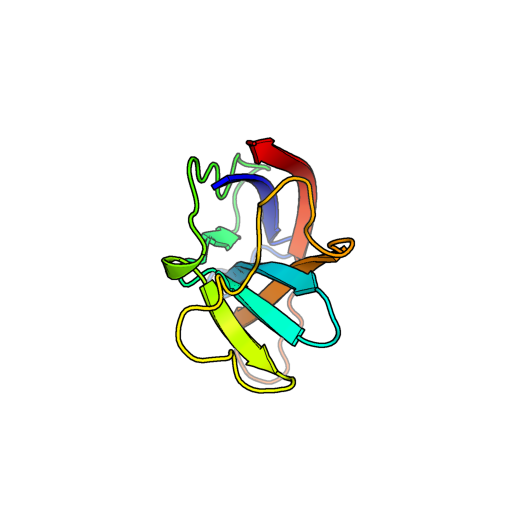 O 1
ATOM 735 N N . GLY A 1 102 ? 13.228 -4.823 -6.705 1.00 87.50 102 GLY A N 1
ATOM 736 C CA . GLY A 1 102 ? 13.567 -5.088 -5.317 1.00 87.50 102 GLY A CA 1
ATOM 737 C C . GLY A 1 102 ? 12.834 -4.125 -4.393 1.00 87.50 102 GLY A C 1
ATOM 738 O O . GLY A 1 102 ? 12.545 -2.991 -4.777 1.00 87.50 102 GLY A O 1
ATOM 739 N N . VAL A 1 103 ? 12.551 -4.598 -3.183 1.00 87.81 103 VAL A N 1
ATOM 740 C CA . VAL A 1 103 ? 12.108 -3.783 -2.050 1.00 87.81 103 VAL A CA 1
ATOM 741 C C . VAL A 1 103 ? 13.066 -4.069 -0.905 1.00 87.81 103 VAL A C 1
ATOM 743 O O . VAL A 1 103 ? 13.287 -5.236 -0.569 1.00 87.81 103 VAL A O 1
ATOM 746 N N . ASP A 1 104 ? 13.626 -3.027 -0.317 1.00 85.62 104 ASP A N 1
ATOM 747 C CA . ASP A 1 104 ? 14.458 -3.097 0.879 1.00 85.62 104 ASP A CA 1
ATOM 748 C C . ASP A 1 104 ? 14.048 -2.004 1.880 1.00 85.62 104 ASP A C 1
ATOM 750 O O . ASP A 1 104 ? 13.114 -1.240 1.641 1.00 85.62 104 ASP A O 1
ATOM 754 N N . ASN A 1 105 ? 14.654 -2.036 3.074 1.00 85.94 105 ASN A N 1
ATOM 755 C CA . ASN A 1 105 ? 14.451 -1.076 4.169 1.00 85.94 105 ASN A CA 1
ATOM 756 C C . ASN A 1 105 ? 13.003 -0.576 4.328 1.00 85.94 105 ASN A C 1
ATOM 758 O O . ASN A 1 105 ? 12.691 0.585 4.073 1.00 85.94 105 ASN A O 1
ATOM 762 N N . TRP A 1 106 ? 12.103 -1.447 4.785 1.00 87.12 106 TRP A N 1
ATOM 763 C CA . TRP A 1 106 ? 10.712 -1.064 5.011 1.00 87.12 106 TRP A CA 1
ATOM 764 C C . TRP A 1 106 ? 10.410 -0.812 6.487 1.00 87.12 106 TRP A C 1
ATOM 766 O O . TRP A 1 106 ? 10.940 -1.470 7.387 1.00 87.12 106 TRP A O 1
ATOM 776 N N . ARG A 1 107 ? 9.519 0.148 6.737 1.00 88.88 107 ARG A N 1
ATOM 777 C CA . ARG A 1 107 ? 9.038 0.492 8.074 1.00 88.88 107 ARG A CA 1
ATOM 778 C C . ARG A 1 107 ? 7.548 0.786 8.038 1.00 88.88 107 ARG A C 1
ATOM 780 O O . ARG A 1 107 ? 7.077 1.565 7.217 1.00 88.88 107 ARG A O 1
ATOM 787 N N . VAL A 1 108 ? 6.834 0.222 9.006 1.00 89.38 108 VAL A N 1
ATOM 788 C CA . VAL A 1 108 ? 5.448 0.577 9.318 1.00 89.38 108 VAL A CA 1
ATOM 789 C C . VAL A 1 108 ? 5.388 1.023 10.773 1.00 89.38 108 VAL A C 1
ATOM 791 O O . VAL A 1 108 ? 5.845 0.305 11.662 1.00 89.38 108 VAL A O 1
ATOM 794 N N . THR A 1 109 ? 4.832 2.206 11.021 1.00 89.56 109 THR A N 1
ATOM 795 C CA . THR A 1 109 ? 4.545 2.700 12.373 1.00 89.56 109 THR A CA 1
ATOM 796 C C . THR A 1 109 ? 3.040 2.835 12.522 1.00 89.56 109 THR A C 1
ATOM 798 O O . THR A 1 109 ? 2.402 3.529 11.737 1.00 89.56 109 THR A O 1
ATOM 801 N N . VAL A 1 110 ? 2.466 2.176 13.526 1.00 87.50 110 VAL A N 1
ATOM 802 C CA . VAL A 1 110 ? 1.037 2.282 13.836 1.00 87.50 110 VAL A CA 1
ATOM 803 C C . VAL A 1 110 ? 0.870 3.188 15.050 1.00 87.50 110 VAL A C 1
ATOM 805 O O . VAL A 1 110 ? 1.393 2.899 16.127 1.00 87.50 110 VAL A O 1
ATOM 808 N N . TRP A 1 111 ? 0.139 4.281 14.865 1.00 83.81 111 TRP A N 1
ATOM 809 C CA . TRP A 1 111 ? -0.189 5.242 15.911 1.00 83.81 111 TRP A CA 1
ATOM 810 C C . TRP A 1 111 ? -1.539 4.915 16.536 1.00 83.81 111 TRP A C 1
ATOM 812 O O . TRP A 1 111 ? -2.506 4.664 15.807 1.00 83.81 111 TRP A O 1
ATOM 822 N N . ARG A 1 112 ? -1.570 4.973 17.870 1.00 68.88 112 ARG A N 1
ATOM 823 C CA . ARG A 1 112 ? -2.783 4.884 18.687 1.00 68.88 112 ARG A CA 1
ATOM 824 C C . ARG A 1 112 ? -3.580 6.177 18.636 1.00 68.88 112 ARG A C 1
ATOM 826 O O . ARG A 1 112 ? -2.935 7.247 18.587 1.00 68.88 112 ARG A O 1
#

pLDDT: mean 86.45, std 9.83, range [56.97, 98.0]

Sequence (112 aa):
MIDHAQDCALLAPAESRSVELALAIEQSGRRFVANTSSACNVEPWNGHAGRASLAAADFRLFDGPACGSGEACPDFSAQAAPMRFGYFGIVFSGPGVAVTHGVDNWRVTVWR

Mean predicted aligned error: 5.32 Å